Protein AF-A0A1J5HA71-F1 (afdb_monomer_lite)

pLDDT: mean 78.77, std 11.42, range [43.47, 89.94]

Secondary structure (DSSP, 8-state):
---HHHHHHTTHHHHHHHHHHHHHT--TTS-HHHHHHHHHHHHHHHHHHHHHHHHHHHHHTT--

Sequence (64 aa):
MANPITRKLKFLPYALVGIAVFTINANPDANPYLQAYVTLLEAKLGLFLIYFLTKKLGGFYKDN

Radius of gyration: 15.76 Å; chains: 1; bounding box: 34×28×41 Å

Foldseek 3Di:
DDDVVVVVVVCVQLVVLLVVLCVVLPDPPDDPVVSVVVSVVSSVVSVVVVVVVVVVVVVVVVVD

Structure (mmCIF, N/CA/C/O backbone):
data_AF-A0A1J5HA71-F1
#
_entry.id   AF-A0A1J5HA71-F1
#
loop_
_atom_site.group_PDB
_atom_site.id
_atom_site.type_symbol
_atom_site.label_atom_id
_atom_site.label_alt_id
_atom_site.label_comp_id
_atom_site.label_asym_id
_atom_site.label_entity_id
_atom_site.label_seq_id
_atom_site.pdbx_PDB_ins_code
_atom_site.Cartn_x
_atom_site.Cartn_y
_atom_site.Cartn_z
_atom_site.occupancy
_atom_site.B_iso_or_equiv
_atom_site.auth_seq_id
_atom_site.auth_comp_id
_atom_site.auth_asym_id
_atom_site.auth_atom_id
_atom_site.pdbx_PDB_model_num
ATOM 1 N N . MET A 1 1 ? -18.967 -11.239 21.811 1.00 50.62 1 MET A N 1
ATOM 2 C CA . MET A 1 1 ? -17.689 -11.746 21.260 1.00 50.62 1 MET A CA 1
ATOM 3 C C . MET A 1 1 ? -17.476 -11.088 19.901 1.00 50.62 1 MET A C 1
ATOM 5 O O . MET A 1 1 ? -18.379 -11.161 19.080 1.00 50.62 1 MET A O 1
ATOM 9 N N . ALA A 1 2 ? -16.376 -10.361 19.682 1.00 60.62 2 ALA A N 1
ATOM 10 C CA . ALA A 1 2 ? -16.148 -9.668 18.409 1.00 60.62 2 ALA A CA 1
ATOM 11 C C . ALA A 1 2 ? -15.932 -10.684 17.272 1.00 60.62 2 ALA A C 1
ATOM 13 O O . ALA A 1 2 ? -15.129 -11.605 17.413 1.00 60.62 2 ALA A O 1
ATOM 14 N N . ASN A 1 3 ? -16.663 -10.521 16.167 1.00 76.12 3 ASN A N 1
ATOM 15 C CA . ASN A 1 3 ? -16.622 -11.417 15.013 1.00 76.12 3 ASN A CA 1
ATOM 16 C C . ASN A 1 3 ? -15.184 -11.473 14.429 1.00 76.12 3 ASN A C 1
ATOM 18 O O . ASN A 1 3 ? -14.586 -10.426 14.179 1.00 76.12 3 ASN A O 1
ATOM 22 N N . PRO A 1 4 ? -14.576 -12.651 14.201 1.00 74.69 4 PRO A N 1
ATOM 23 C CA . PRO A 1 4 ? -13.212 -12.759 13.663 1.00 74.69 4 PRO A CA 1
ATOM 24 C C . PRO A 1 4 ? -13.006 -12.017 12.329 1.00 74.69 4 PRO A C 1
ATOM 26 O O . PRO A 1 4 ? -11.892 -11.575 12.033 1.00 74.69 4 PRO A O 1
ATOM 29 N N . ILE A 1 5 ? -14.078 -11.823 11.557 1.00 75.50 5 ILE A N 1
ATOM 30 C CA . ILE A 1 5 ? -14.076 -11.097 10.282 1.00 75.50 5 ILE A CA 1
ATOM 31 C C . ILE A 1 5 ? -13.794 -9.598 10.491 1.00 75.50 5 ILE A C 1
ATOM 33 O O . ILE A 1 5 ? -12.920 -9.039 9.823 1.00 75.50 5 ILE A O 1
ATOM 37 N N . THR A 1 6 ? -14.432 -8.947 11.471 1.00 74.88 6 THR A N 1
ATOM 38 C CA . THR A 1 6 ? -14.205 -7.514 11.750 1.00 74.88 6 THR A CA 1
ATOM 39 C C . THR A 1 6 ? -12.781 -7.232 12.231 1.00 74.88 6 THR A C 1
ATOM 41 O O . THR A 1 6 ? -12.233 -6.164 11.962 1.00 74.88 6 THR A O 1
ATOM 44 N N . ARG A 1 7 ? -12.114 -8.215 12.850 1.00 70.94 7 ARG A N 1
ATOM 45 C CA . ARG A 1 7 ? -10.707 -8.097 13.266 1.00 70.94 7 ARG A CA 1
ATOM 46 C C . ARG A 1 7 ? -9.720 -8.111 12.092 1.00 70.94 7 ARG A C 1
ATOM 48 O O . ARG A 1 7 ? -8.623 -7.574 12.242 1.00 70.94 7 ARG A O 1
ATOM 55 N N . LYS A 1 8 ? -10.085 -8.708 10.952 1.00 75.31 8 LYS A N 1
ATOM 56 C CA . LYS A 1 8 ? -9.283 -8.707 9.713 1.00 75.31 8 LYS A CA 1
ATOM 57 C C . LYS A 1 8 ? -9.552 -7.465 8.853 1.00 75.31 8 LYS A C 1
ATOM 59 O O . LYS A 1 8 ? -8.617 -6.937 8.260 1.00 75.31 8 LYS A O 1
ATOM 64 N N . LEU A 1 9 ? -10.780 -6.937 8.873 1.00 80.06 9 LEU A N 1
ATOM 65 C CA . LEU A 1 9 ? -11.177 -5.703 8.172 1.00 80.06 9 LEU A CA 1
ATOM 66 C C . LEU A 1 9 ? -10.361 -4.466 8.570 1.00 80.06 9 LEU A C 1
ATOM 68 O O . LEU A 1 9 ? -10.163 -3.584 7.742 1.00 80.06 9 LEU A O 1
ATOM 72 N N . LYS A 1 10 ? -9.804 -4.422 9.787 1.00 78.19 10 LYS A N 1
ATOM 73 C CA . LYS A 1 10 ? -8.909 -3.328 10.208 1.00 78.19 10 LYS A CA 1
ATOM 74 C C . LYS A 1 10 ? -7.664 -3.176 9.322 1.00 78.19 10 LYS A C 1
ATOM 76 O O . LYS A 1 10 ? -7.048 -2.118 9.323 1.00 78.19 10 LYS A O 1
ATOM 81 N N . PHE A 1 11 ? -7.272 -4.235 8.607 1.00 80.81 11 PHE A N 1
ATOM 82 C CA . PHE A 1 11 ? -6.108 -4.214 7.725 1.00 80.81 11 PHE A CA 1
ATOM 83 C C . PHE A 1 11 ? -6.434 -3.817 6.283 1.00 80.81 11 PHE A C 1
ATOM 85 O O . PHE A 1 11 ? -5.528 -3.489 5.519 1.00 80.81 11 PHE A O 1
ATOM 92 N N . LEU A 1 12 ? -7.720 -3.818 5.926 1.00 84.44 12 LEU A N 1
ATOM 93 C CA . LEU A 1 12 ? -8.210 -3.483 4.594 1.00 84.44 12 LEU A CA 1
ATOM 94 C C . LEU A 1 12 ? -7.686 -2.131 4.070 1.00 84.44 12 LEU A C 1
ATOM 96 O O . LEU A 1 12 ? -7.175 -2.120 2.953 1.00 84.44 12 LEU A O 1
ATOM 100 N N . PRO A 1 13 ? -7.721 -1.015 4.832 1.00 82.31 13 PRO A N 1
ATOM 101 C CA . PRO A 1 13 ? -7.224 0.266 4.326 1.00 82.31 13 PRO A CA 1
ATOM 102 C C . PRO A 1 13 ? -5.733 0.238 3.963 1.00 82.31 13 PRO A C 1
ATOM 104 O O . PRO A 1 13 ? -5.333 0.838 2.970 1.00 82.31 13 PRO A O 1
ATOM 107 N N . TYR A 1 14 ? -4.911 -0.505 4.706 1.00 81.94 14 TYR A N 1
ATOM 108 C CA . TYR A 1 14 ? -3.484 -0.632 4.398 1.00 81.94 14 TYR A CA 1
ATOM 109 C C . TYR A 1 14 ? -3.239 -1.474 3.142 1.00 81.94 14 TYR A C 1
ATOM 111 O O . TYR A 1 14 ? -2.397 -1.118 2.320 1.00 81.94 14 TYR A O 1
ATOM 119 N N . ALA A 1 15 ? -3.995 -2.563 2.971 1.00 85.06 15 ALA A N 1
ATOM 120 C CA . ALA A 1 15 ? -3.922 -3.392 1.771 1.00 85.06 15 ALA A CA 1
ATOM 121 C C . ALA A 1 15 ? -4.352 -2.611 0.518 1.00 85.06 15 ALA A C 1
ATOM 123 O O . ALA A 1 15 ? -3.689 -2.697 -0.513 1.00 85.06 15 ALA A O 1
ATOM 124 N N . LEU A 1 16 ? -5.409 -1.799 0.625 1.00 86.06 16 LEU A N 1
ATOM 125 C CA . LEU A 1 16 ? -5.885 -0.950 -0.468 1.00 86.06 16 LEU A CA 1
ATOM 126 C C . LEU A 1 16 ? -4.833 0.074 -0.904 1.00 86.06 16 LEU A C 1
ATOM 128 O O . LEU A 1 16 ? -4.621 0.233 -2.101 1.00 86.06 16 LEU A O 1
ATOM 132 N N . VAL A 1 17 ? -4.134 0.719 0.036 1.00 86.00 17 VAL A N 1
ATOM 133 C CA . VAL A 1 17 ? -3.038 1.647 -0.299 1.00 86.00 17 VAL A CA 1
ATOM 134 C C . VAL A 1 17 ? -1.901 0.933 -1.016 1.00 86.00 17 VAL A C 1
ATOM 136 O O . VAL A 1 17 ? -1.428 1.430 -2.033 1.00 86.00 17 VAL A O 1
ATOM 139 N N . GLY A 1 18 ? -1.484 -0.236 -0.521 1.00 82.38 18 GLY A N 1
ATOM 140 C CA . GLY A 1 18 ? -0.423 -1.014 -1.163 1.00 82.38 18 GLY A CA 1
ATOM 141 C C . GLY A 1 18 ? -0.767 -1.378 -2.609 1.00 82.38 18 GLY A C 1
ATOM 142 O O . GLY A 1 18 ? 0.048 -1.167 -3.503 1.00 82.38 18 GLY A O 1
ATOM 143 N N . ILE A 1 19 ? -1.992 -1.858 -2.845 1.00 85.00 19 ILE A N 1
ATOM 144 C CA . ILE A 1 19 ? -2.480 -2.209 -4.186 1.00 85.00 19 ILE A CA 1
ATOM 145 C C . ILE A 1 19 ? -2.573 -0.963 -5.072 1.00 85.00 19 ILE A C 1
ATOM 147 O O . ILE A 1 19 ? -2.062 -0.980 -6.187 1.00 85.00 19 ILE A O 1
ATOM 151 N N . ALA A 1 20 ? -3.168 0.126 -4.580 1.00 85.38 20 ALA A N 1
ATOM 152 C CA . ALA A 1 20 ? -3.331 1.356 -5.34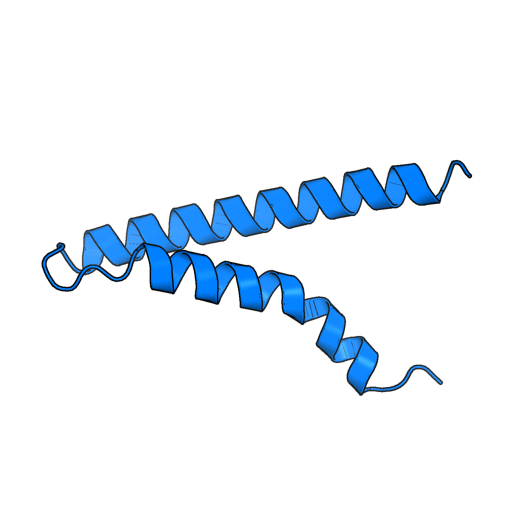9 1.00 85.38 20 ALA A CA 1
ATOM 153 C C . ALA A 1 20 ? -1.977 1.920 -5.802 1.00 85.38 20 ALA A C 1
ATOM 155 O O . ALA A 1 20 ? -1.767 2.121 -6.997 1.00 85.38 20 ALA A O 1
ATOM 156 N N . VAL A 1 21 ? -1.034 2.087 -4.871 1.00 85.00 21 VAL A N 1
ATOM 157 C CA . VAL A 1 21 ? 0.306 2.608 -5.173 1.00 85.00 21 VAL A CA 1
ATOM 158 C C . VAL A 1 21 ? 1.041 1.699 -6.158 1.00 85.00 21 VAL A C 1
ATOM 160 O O . VAL A 1 21 ? 1.640 2.195 -7.110 1.00 85.00 21 VAL A O 1
ATOM 163 N N . PHE A 1 22 ? 0.948 0.378 -5.985 1.00 83.69 22 PHE A N 1
ATOM 164 C CA . PHE A 1 22 ? 1.556 -0.577 -6.909 1.00 83.69 22 PHE A CA 1
ATOM 165 C C . PHE A 1 22 ? 0.971 -0.464 -8.322 1.00 83.69 22 PHE A C 1
ATOM 167 O O . PHE A 1 22 ? 1.726 -0.396 -9.286 1.00 83.69 22 PHE A 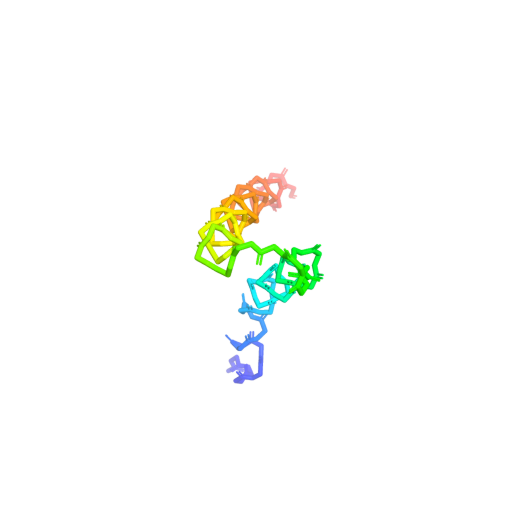O 1
ATOM 174 N N . THR A 1 23 ? -0.357 -0.397 -8.457 1.00 83.81 23 THR A N 1
ATOM 175 C CA . THR A 1 23 ? -1.014 -0.294 -9.773 1.00 83.81 23 THR A CA 1
ATOM 176 C C . THR A 1 23 ? -0.733 1.028 -10.483 1.00 83.81 23 THR A C 1
ATOM 178 O O . THR A 1 23 ? -0.538 1.027 -11.692 1.00 83.81 23 THR A O 1
ATOM 181 N N . ILE A 1 24 ? -0.664 2.142 -9.747 1.00 84.19 24 ILE A N 1
ATOM 182 C CA . ILE A 1 24 ? -0.376 3.470 -10.312 1.00 84.19 24 ILE A CA 1
ATOM 183 C C . ILE A 1 24 ? 1.075 3.554 -10.796 1.00 84.19 24 ILE A C 1
ATOM 185 O O . ILE A 1 24 ? 1.347 4.160 -11.829 1.00 84.19 24 ILE A O 1
ATOM 189 N N . ASN A 1 25 ? 2.001 2.910 -10.083 1.00 81.06 25 ASN A N 1
ATOM 190 C CA . ASN A 1 25 ? 3.419 2.904 -10.437 1.00 81.06 25 ASN A CA 1
ATOM 191 C C . ASN A 1 25 ? 3.821 1.729 -11.330 1.00 81.06 25 ASN A C 1
ATOM 193 O O . ASN A 1 25 ? 5.008 1.578 -11.617 1.00 81.06 25 ASN A O 1
ATOM 197 N N . ALA A 1 26 ? 2.883 0.886 -11.773 1.00 79.06 26 ALA A N 1
ATOM 198 C CA . ALA A 1 26 ? 3.161 -0.257 -12.637 1.00 79.06 26 ALA A CA 1
ATOM 199 C C . ALA A 1 26 ? 3.492 0.208 -14.066 1.00 79.06 26 ALA A C 1
ATOM 201 O O . ALA A 1 26 ? 2.650 0.208 -14.958 1.00 79.06 26 ALA A O 1
ATOM 202 N N . ASN A 1 27 ? 4.743 0.609 -14.278 1.00 81.44 27 ASN A N 1
ATOM 203 C CA . ASN A 1 27 ? 5.310 0.941 -15.572 1.00 81.44 27 ASN A CA 1
ATOM 204 C C . ASN A 1 27 ? 6.291 -0.166 -16.020 1.00 81.44 27 ASN A C 1
ATOM 206 O O . ASN A 1 27 ? 7.323 -0.334 -15.373 1.00 81.44 27 ASN A O 1
ATOM 210 N N . PRO A 1 28 ? 5.992 -0.928 -17.086 1.00 75.62 28 PRO A N 1
ATOM 211 C CA . PRO A 1 28 ? 6.856 -2.007 -17.569 1.00 75.62 28 PRO A CA 1
ATOM 212 C C . PRO A 1 28 ? 8.155 -1.523 -18.237 1.00 75.62 28 PRO A C 1
ATOM 214 O O . PRO A 1 28 ? 9.092 -2.309 -18.354 1.00 75.62 28 PRO A O 1
ATOM 217 N N . ASP A 1 29 ? 8.236 -0.247 -18.627 1.00 82.69 29 ASP A N 1
ATOM 218 C CA . ASP A 1 29 ? 9.392 0.334 -19.327 1.00 82.69 29 ASP A CA 1
ATOM 219 C C . ASP A 1 29 ? 10.376 1.044 -18.375 1.00 82.69 29 ASP A C 1
ATOM 221 O O . ASP A 1 29 ? 11.436 1.525 -18.786 1.00 82.69 29 ASP A O 1
ATOM 225 N N . ALA A 1 30 ? 10.035 1.139 -17.087 1.00 80.31 3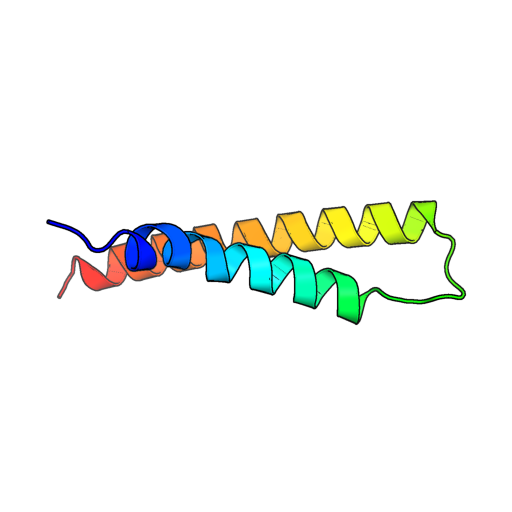0 ALA A N 1
ATOM 226 C CA . ALA A 1 30 ? 10.869 1.773 -16.076 1.00 80.31 30 ALA A CA 1
ATOM 227 C C . ALA A 1 30 ? 11.952 0.819 -15.549 1.00 80.31 30 ALA A C 1
ATOM 229 O O . ALA A 1 30 ? 11.798 -0.401 -15.542 1.00 80.31 30 ALA A O 1
ATOM 230 N N . ASN A 1 31 ? 13.058 1.377 -15.038 1.00 86.81 31 ASN A N 1
ATOM 231 C CA . ASN A 1 31 ? 14.058 0.567 -14.344 1.00 86.81 31 ASN A CA 1
ATOM 232 C C . ASN A 1 31 ? 13.403 -0.103 -13.115 1.00 86.81 31 ASN A C 1
ATOM 234 O O . ASN A 1 31 ? 12.976 0.615 -12.202 1.00 86.81 31 ASN A O 1
ATOM 238 N N . PRO A 1 32 ? 13.372 -1.447 -13.043 1.00 84.38 32 PRO A N 1
ATOM 239 C CA . PRO A 1 32 ? 12.597 -2.172 -12.039 1.00 84.38 32 PRO A CA 1
ATOM 240 C C . PRO A 1 32 ? 13.060 -1.883 -10.606 1.00 84.38 32 PRO A C 1
ATOM 242 O O . PRO A 1 32 ? 12.242 -1.849 -9.689 1.00 84.38 32 PRO A O 1
ATOM 245 N N . TYR A 1 33 ? 14.353 -1.613 -10.394 1.00 87.38 33 TYR A N 1
ATOM 246 C CA . TYR A 1 33 ? 14.880 -1.273 -9.069 1.00 87.38 33 TYR A CA 1
ATOM 247 C C . TYR A 1 33 ? 14.430 0.115 -8.615 1.00 87.38 33 TYR A C 1
ATOM 249 O O . TYR A 1 33 ? 14.009 0.289 -7.471 1.00 87.38 33 TYR A O 1
ATOM 257 N N . LEU A 1 34 ? 14.496 1.098 -9.516 1.00 86.12 34 LEU A N 1
ATOM 258 C CA . LEU A 1 34 ? 14.068 2.465 -9.226 1.00 86.12 34 LEU A CA 1
ATOM 259 C C . LEU A 1 34 ? 12.559 2.509 -8.972 1.00 86.12 34 LEU A C 1
ATOM 261 O O . LEU A 1 34 ? 12.106 3.103 -7.997 1.00 86.12 34 LEU A O 1
ATOM 265 N N . GLN A 1 35 ? 11.794 1.818 -9.811 1.00 86.56 35 GLN A N 1
ATOM 266 C CA . GLN A 1 35 ? 10.349 1.709 -9.697 1.00 86.56 35 GLN A CA 1
ATOM 267 C C . GLN A 1 35 ? 9.925 1.032 -8.391 1.00 86.56 35 GLN A C 1
ATOM 269 O O . GLN A 1 35 ? 9.052 1.549 -7.695 1.00 86.56 35 GLN A O 1
ATOM 274 N N . ALA A 1 36 ? 10.567 -0.078 -8.009 1.00 85.12 36 ALA A N 1
ATOM 275 C CA . ALA A 1 36 ? 10.303 -0.731 -6.729 1.00 85.12 36 ALA A CA 1
ATOM 276 C C . ALA A 1 36 ? 10.594 0.209 -5.549 1.00 85.12 36 ALA A C 1
ATOM 278 O O . ALA A 1 36 ? 9.808 0.278 -4.602 1.00 85.12 36 ALA A O 1
ATOM 279 N N . TYR A 1 37 ? 11.689 0.971 -5.617 1.00 88.56 37 TYR A N 1
ATOM 280 C CA . TYR A 1 37 ? 12.060 1.918 -4.569 1.00 88.56 37 TYR A CA 1
ATOM 281 C C . TYR A 1 37 ? 11.043 3.059 -4.424 1.00 88.56 37 TYR A C 1
ATOM 283 O O . TYR A 1 37 ? 10.601 3.348 -3.311 1.00 88.56 37 TYR A O 1
ATOM 291 N N . VAL A 1 38 ? 10.626 3.666 -5.540 1.00 88.06 38 VAL A N 1
ATOM 292 C CA . VAL A 1 38 ? 9.599 4.722 -5.564 1.00 88.06 38 VAL A CA 1
ATOM 293 C C . VAL A 1 38 ? 8.260 4.184 -5.062 1.00 88.06 38 VAL A C 1
ATOM 295 O O . VAL A 1 38 ? 7.666 4.772 -4.162 1.00 88.06 38 VAL A O 1
ATOM 298 N N . THR A 1 39 ? 7.845 3.010 -5.538 1.00 87.88 39 THR A N 1
ATOM 299 C CA . THR A 1 39 ? 6.604 2.346 -5.105 1.00 87.88 39 THR A CA 1
ATOM 300 C C . THR A 1 39 ? 6.601 2.101 -3.592 1.00 87.88 39 THR A C 1
ATOM 302 O O . THR A 1 39 ? 5.608 2.363 -2.913 1.00 87.88 39 THR A O 1
ATOM 305 N N . LEU A 1 40 ? 7.720 1.639 -3.023 1.00 88.38 40 LEU A N 1
ATOM 306 C CA . LEU A 1 40 ? 7.856 1.452 -1.574 1.00 88.38 40 LEU A CA 1
ATOM 307 C C . LEU A 1 40 ? 7.813 2.778 -0.802 1.00 88.38 40 LEU A C 1
ATOM 309 O O . LEU A 1 40 ? 7.240 2.832 0.291 1.00 88.38 40 LEU A O 1
ATOM 313 N N . LEU A 1 41 ? 8.421 3.835 -1.344 1.00 89.94 41 LEU A N 1
ATOM 314 C CA . LEU A 1 41 ? 8.412 5.169 -0.745 1.00 89.94 41 LEU A CA 1
ATOM 315 C C . LEU A 1 41 ? 6.985 5.735 -0.692 1.00 89.94 41 LEU A C 1
ATOM 317 O O . LEU A 1 41 ? 6.534 6.192 0.361 1.00 89.94 41 LEU A O 1
ATOM 321 N N . GLU A 1 42 ? 6.253 5.638 -1.798 1.00 86.94 42 GLU A N 1
ATOM 322 C CA . GLU A 1 42 ? 4.865 6.082 -1.898 1.00 86.94 42 GLU A CA 1
ATOM 323 C C . GLU A 1 42 ? 3.927 5.257 -1.015 1.00 86.94 42 GLU A C 1
ATOM 325 O O . GLU A 1 42 ? 3.071 5.820 -0.330 1.00 86.94 42 GLU A O 1
ATOM 330 N N . ALA A 1 43 ? 4.128 3.940 -0.932 1.00 87.50 43 ALA A N 1
ATOM 331 C CA . ALA A 1 43 ? 3.345 3.085 -0.045 1.00 87.50 43 ALA A CA 1
ATOM 332 C C . ALA A 1 43 ? 3.540 3.484 1.427 1.00 87.50 43 ALA A C 1
ATOM 334 O O . ALA A 1 43 ? 2.566 3.565 2.181 1.00 87.50 43 ALA A O 1
ATOM 335 N N . LYS A 1 44 ? 4.780 3.797 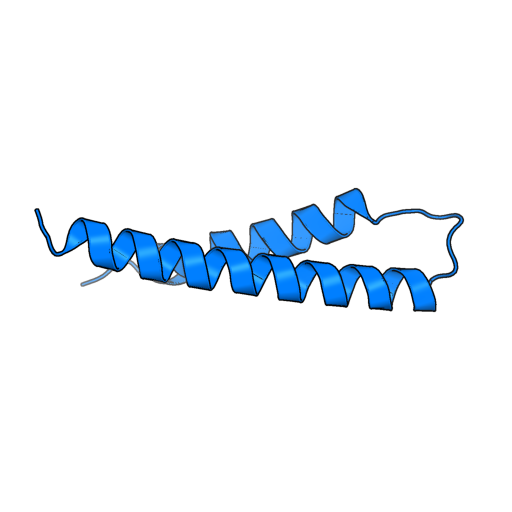1.838 1.00 88.38 44 LYS A N 1
ATOM 336 C CA . LYS A 1 44 ? 5.075 4.322 3.184 1.00 88.38 44 LYS A CA 1
ATOM 337 C C . LYS A 1 44 ? 4.388 5.664 3.440 1.00 88.38 44 LYS A C 1
ATOM 339 O O . LYS A 1 44 ? 3.817 5.842 4.517 1.00 88.38 44 LYS A O 1
ATOM 344 N N . LEU A 1 45 ? 4.410 6.582 2.473 1.00 88.88 45 LEU A N 1
ATOM 345 C CA . LEU A 1 45 ? 3.718 7.872 2.580 1.00 88.88 45 LEU A CA 1
ATOM 346 C C . LEU A 1 45 ? 2.197 7.695 2.690 1.00 88.88 45 LEU A C 1
ATOM 348 O O . LEU A 1 45 ? 1.578 8.290 3.572 1.00 88.88 45 LEU A O 1
ATOM 352 N N . GLY A 1 46 ? 1.598 6.826 1.874 1.00 86.06 46 GLY A N 1
ATOM 353 C CA . GLY A 1 46 ? 0.170 6.508 1.939 1.00 86.06 46 GLY A CA 1
ATOM 354 C C . GLY A 1 46 ? -0.240 5.904 3.287 1.00 86.06 46 GLY A C 1
ATOM 355 O O . GLY A 1 46 ? -1.238 6.317 3.880 1.00 86.06 46 GLY A O 1
ATOM 356 N N . LEU A 1 47 ? 0.570 4.992 3.834 1.00 86.62 47 LEU A N 1
ATOM 357 C CA . LEU A 1 47 ? 0.401 4.452 5.190 1.00 86.62 47 LEU A CA 1
ATOM 358 C C . LEU A 1 47 ? 0.447 5.551 6.260 1.00 86.62 47 LEU A C 1
ATOM 360 O O . LEU A 1 47 ? -0.378 5.554 7.178 1.00 86.62 47 LEU A O 1
ATOM 364 N N . PHE A 1 48 ? 1.388 6.489 6.135 1.00 88.19 48 PHE A N 1
ATOM 365 C CA . PHE A 1 48 ? 1.528 7.611 7.060 1.00 88.19 48 PHE A CA 1
ATOM 366 C C . PHE A 1 48 ? 0.306 8.539 7.013 1.00 88.19 48 PHE A C 1
ATOM 368 O O . PHE A 1 48 ? -0.212 8.924 8.063 1.00 88.19 48 PHE A O 1
ATOM 375 N N . LEU A 1 49 ? -0.214 8.827 5.815 1.00 85.06 49 LEU A N 1
ATOM 376 C CA . LEU A 1 49 ? -1.447 9.593 5.624 1.00 85.06 49 LEU A CA 1
ATOM 377 C C . LEU A 1 49 ? -2.659 8.887 6.239 1.00 85.06 49 LEU A C 1
ATOM 379 O O . LEU A 1 49 ? -3.418 9.528 6.964 1.00 85.06 49 LEU A O 1
ATOM 383 N N . ILE A 1 50 ? -2.821 7.575 6.031 1.00 84.50 50 ILE A N 1
ATOM 384 C CA . ILE A 1 50 ? -3.908 6.807 6.662 1.00 84.50 50 ILE A CA 1
ATOM 385 C C . ILE A 1 50 ? -3.804 6.850 8.180 1.00 84.50 50 ILE A C 1
ATOM 387 O O . ILE A 1 50 ? -4.809 7.071 8.857 1.00 84.50 50 ILE A O 1
ATOM 391 N N . TYR A 1 51 ? -2.607 6.660 8.732 1.00 84.88 51 TYR A N 1
ATOM 392 C CA . TYR A 1 51 ? -2.394 6.746 10.173 1.00 84.88 51 TYR A CA 1
ATOM 393 C C . TYR A 1 51 ? -2.761 8.135 10.709 1.00 84.88 51 TYR A C 1
ATOM 395 O O . TYR A 1 51 ? -3.491 8.246 11.697 1.00 84.88 51 TYR A O 1
ATOM 403 N N . PHE A 1 52 ? -2.311 9.192 10.032 1.00 84.88 52 PHE A N 1
ATOM 404 C CA . PHE A 1 52 ? -2.589 10.568 10.423 1.00 84.88 52 PHE A CA 1
ATOM 405 C C . PHE A 1 52 ? -4.083 10.903 10.337 1.00 84.88 52 PHE A C 1
ATOM 407 O O . PHE A 1 52 ? -4.642 11.463 11.280 1.00 84.88 52 PHE A O 1
ATOM 414 N N . LEU A 1 53 ? -4.753 10.500 9.254 1.00 82.81 53 LEU A N 1
ATOM 415 C CA . LEU A 1 53 ? -6.196 10.663 9.073 1.00 82.81 53 LEU A CA 1
ATOM 416 C C . LEU A 1 53 ? -6.983 9.887 10.124 1.00 82.81 53 LEU A C 1
ATOM 418 O O . LEU A 1 53 ? -7.884 10.449 10.734 1.00 82.81 53 LEU A O 1
ATOM 422 N N . THR A 1 54 ? -6.607 8.638 10.398 1.00 81.56 54 THR A N 1
ATOM 423 C CA . THR A 1 54 ? -7.262 7.807 11.419 1.00 81.56 54 THR A CA 1
ATOM 424 C C . THR A 1 54 ? -7.111 8.432 12.805 1.00 81.56 54 THR A C 1
ATOM 426 O O . THR A 1 54 ? -8.077 8.503 13.561 1.00 81.56 54 THR A O 1
ATOM 429 N N . LYS A 1 55 ? -5.920 8.947 13.133 1.00 78.88 55 LYS A N 1
ATOM 430 C CA . LYS A 1 55 ? -5.660 9.637 14.402 1.00 78.88 55 LYS A CA 1
ATOM 431 C C . LYS A 1 55 ? -6.449 10.947 14.511 1.00 78.88 55 LYS A C 1
ATOM 433 O O . LYS A 1 55 ? -7.002 11.231 15.571 1.00 78.88 55 LYS A O 1
ATOM 438 N N . LYS A 1 56 ? -6.535 11.722 13.426 1.00 75.81 56 LYS A N 1
ATOM 439 C CA . LYS A 1 56 ? -7.294 12.980 13.375 1.00 75.81 56 LYS A CA 1
ATOM 440 C C . LYS A 1 56 ? -8.808 12.740 13.458 1.00 75.81 56 LYS A C 1
ATOM 442 O O . LYS A 1 56 ? -9.474 13.418 14.233 1.00 75.81 56 LYS A O 1
ATOM 447 N N . LEU A 1 57 ? -9.343 11.753 12.733 1.00 68.00 57 LEU A N 1
ATOM 448 C CA . LEU A 1 57 ? -10.760 11.369 12.808 1.00 68.00 57 LEU A CA 1
ATOM 449 C C . LEU A 1 57 ? -11.129 10.776 14.172 1.00 68.00 57 LEU A C 1
ATOM 451 O O . LEU A 1 57 ? -12.190 11.090 14.698 1.00 68.00 57 LEU A O 1
ATOM 455 N N . GLY A 1 58 ? -10.259 9.959 14.771 1.00 64.69 58 GLY A N 1
ATOM 456 C CA . GLY A 1 58 ? -10.476 9.428 16.119 1.00 64.69 58 GLY A CA 1
ATOM 457 C C . GLY A 1 58 ? -10.518 10.520 17.194 1.00 64.69 5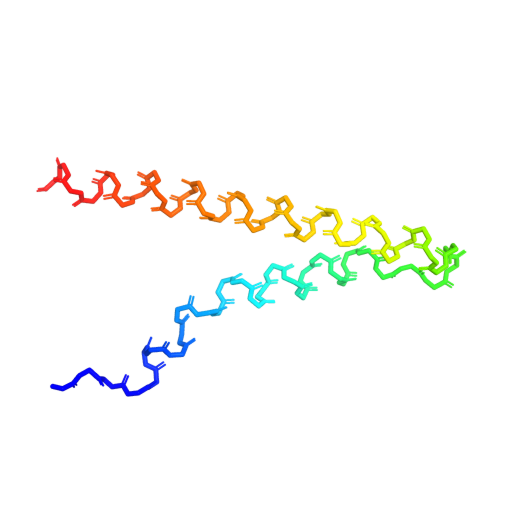8 GLY A C 1
ATOM 458 O O . GLY A 1 58 ? -11.240 10.379 18.176 1.00 64.69 58 GLY A O 1
ATOM 459 N N . GLY A 1 59 ? -9.791 11.624 16.987 1.00 58.91 59 GLY A N 1
ATOM 460 C CA . GLY A 1 59 ? -9.920 12.837 17.799 1.00 58.91 59 GLY A CA 1
ATOM 461 C C . GLY A 1 59 ? -11.272 13.532 17.612 1.00 58.91 59 GLY A C 1
ATOM 462 O O . GLY A 1 59 ? -11.905 13.886 18.596 1.00 58.91 59 GLY A O 1
ATOM 463 N N . PHE A 1 60 ? -11.754 13.645 16.370 1.00 53.97 60 PHE A N 1
ATOM 464 C CA . PHE A 1 60 ? -13.066 14.230 16.047 1.00 53.97 60 PHE A CA 1
ATOM 465 C C . PHE A 1 60 ? -14.258 13.424 16.591 1.00 53.97 60 PHE A C 1
ATOM 467 O O . PHE A 1 60 ? -15.283 13.998 16.944 1.00 53.97 60 PHE A O 1
ATOM 474 N N . TYR A 1 61 ? -14.139 12.096 16.665 1.00 51.78 61 TYR A N 1
ATOM 475 C CA . TYR A 1 61 ? -15.209 11.221 17.163 1.00 51.78 61 TYR A CA 1
ATOM 476 C C . TYR A 1 61 ? -15.332 11.226 18.695 1.00 51.78 61 TYR A C 1
ATOM 478 O O . TYR A 1 61 ? -16.331 10.766 19.231 1.00 51.78 61 TYR A O 1
ATOM 486 N N . LYS A 1 62 ? -14.307 11.702 19.411 1.00 47.59 62 LYS A N 1
ATOM 487 C CA . LYS A 1 62 ? -14.283 11.745 20.881 1.00 47.59 62 LYS A CA 1
ATOM 488 C C . LYS A 1 62 ? -14.794 13.079 21.456 1.00 47.59 62 LYS A C 1
ATOM 490 O O . LYS A 1 62 ? -14.947 13.177 22.667 1.00 47.59 62 LYS A O 1
ATOM 495 N N . ASP A 1 63 ? -15.042 14.065 20.596 1.00 49.66 63 ASP A N 1
ATOM 496 C CA . ASP A 1 63 ? -15.466 15.429 20.952 1.00 49.66 63 ASP A CA 1
ATOM 497 C C . ASP A 1 63 ? -16.937 15.727 20.569 1.00 49.66 63 ASP A C 1
ATOM 499 O O . ASP A 1 63 ? -17.379 16.870 20.637 1.00 49.66 63 ASP A O 1
ATOM 503 N N . ASN A 1 64 ? -17.694 14.698 20.160 1.00 43.47 64 ASN A N 1
ATOM 504 C CA . ASN A 1 64 ? -19.160 14.710 20.025 1.00 43.47 64 ASN A CA 1
ATOM 505 C C . ASN A 1 64 ? -19.769 13.693 20.996 1.00 43.47 64 ASN A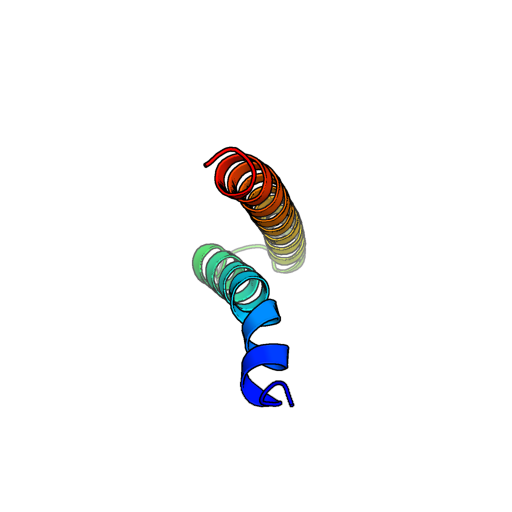 C 1
ATOM 507 O O . ASN A 1 64 ? -20.941 13.887 21.382 1.00 43.47 64 ASN A O 1
#